Protein AF-A0A0F0CI02-F1 (afdb_monomer_lite)

Secondary structure (DSSP, 8-state):
--B-HHHHHHHHTSEETTEEEHHHHHHHHHHHHHHSSSSHHHHHHHHHTTB-HHHHHHHHHHHHHHHHHTT---TT-GGGG-

Foldseek 3Di:
DAAEVVVLVVQCVADDPPDRGNNRVVLVQLLCLVPDPPCSLVVLVVVCVSHDPNVLVVSLVVNCVVCVVVVHDPPPHPSVVD

Radius of gyration: 12.41 Å; chains: 1; bounding box: 29×31×33 Å

pLDDT: mean 92.42, std 6.97, range [66.75, 98.06]

Sequence (82 aa):
MIMTVSDLDKMKVQDMPPFENAYERFMMLLEDFYICKSDGEERIKHELEKWDDEAKIQIINQLKERCMESGIEFSKSDLLKL

Structure (mmCIF, N/CA/C/O backbone):
data_AF-A0A0F0CI02-F1
#
_entry.id   AF-A0A0F0CI02-F1
#
loop_
_atom_site.group_PDB
_atom_site.id
_atom_site.type_symbol
_atom_site.label_atom_id
_atom_site.label_alt_id
_atom_site.label_comp_id
_atom_site.label_asym_id
_atom_site.label_entity_id
_atom_site.label_seq_id
_atom_site.pdbx_PDB_ins_code
_atom_site.Cartn_x
_atom_site.Cartn_y
_atom_site.Cartn_z
_atom_site.occupancy
_atom_site.B_iso_or_equiv
_atom_site.auth_seq_id
_atom_site.auth_comp_id
_atom_site.auth_asym_id
_atom_site.auth_atom_id
_atom_site.pdbx_PDB_model_num
ATOM 1 N N . MET A 1 1 ? 5.870 -16.970 -5.226 1.00 75.94 1 MET A N 1
ATOM 2 C CA . MET A 1 1 ? 7.054 -16.092 -5.332 1.00 75.94 1 MET A CA 1
ATOM 3 C C . MET A 1 1 ? 6.680 -14.809 -4.621 1.00 75.94 1 MET A C 1
ATOM 5 O O . MET A 1 1 ? 5.581 -14.337 -4.874 1.00 75.94 1 MET A O 1
ATOM 9 N N . ILE A 1 2 ? 7.506 -14.343 -3.687 1.00 93.62 2 ILE A N 1
ATOM 10 C CA . ILE A 1 2 ? 7.277 -13.081 -2.970 1.00 93.62 2 ILE A CA 1
ATOM 11 C C . ILE A 1 2 ? 7.837 -11.948 -3.839 1.00 93.62 2 ILE A C 1
ATOM 13 O O . ILE A 1 2 ? 8.928 -12.102 -4.387 1.00 93.62 2 ILE A O 1
ATOM 17 N N . MET A 1 3 ? 7.070 -10.872 -4.008 1.00 96.62 3 MET A N 1
ATOM 18 C CA . MET A 1 3 ? 7.465 -9.663 -4.733 1.00 96.62 3 MET A CA 1
ATOM 19 C C . MET A 1 3 ? 8.253 -8.718 -3.826 1.00 96.62 3 MET A C 1
ATOM 21 O O . MET A 1 3 ? 8.039 -8.689 -2.619 1.00 96.62 3 MET A O 1
ATOM 25 N N . THR A 1 4 ? 9.141 -7.934 -4.419 1.00 97.75 4 THR A N 1
ATOM 26 C CA . THR A 1 4 ? 10.089 -7.069 -3.702 1.00 97.75 4 THR A CA 1
ATOM 27 C C . THR A 1 4 ? 9.945 -5.612 -4.131 1.00 97.75 4 THR A C 1
ATOM 29 O O . THR A 1 4 ? 9.237 -5.299 -5.090 1.00 97.75 4 THR A O 1
ATOM 32 N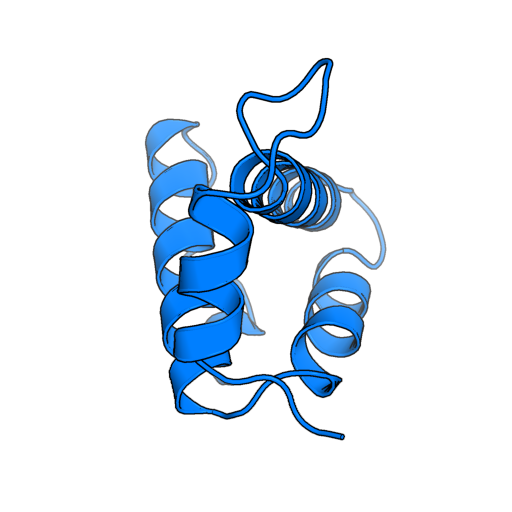 N . VAL A 1 5 ? 10.694 -4.709 -3.498 1.00 96.62 5 VAL A N 1
ATOM 33 C CA . VAL A 1 5 ? 10.798 -3.304 -3.936 1.00 96.62 5 VAL A CA 1
ATOM 34 C C . VAL A 1 5 ? 11.216 -3.191 -5.408 1.00 96.62 5 VAL A C 1
ATOM 36 O O . VAL A 1 5 ? 10.687 -2.359 -6.140 1.00 96.62 5 VAL A O 1
ATOM 39 N N . SER A 1 6 ? 12.092 -4.079 -5.893 1.00 97.06 6 SER A N 1
ATOM 40 C CA . SER A 1 6 ? 12.481 -4.080 -7.309 1.00 97.06 6 SER A CA 1
ATOM 41 C C . SER A 1 6 ? 11.289 -4.330 -8.237 1.00 97.06 6 SER A C 1
ATOM 43 O O . SER A 1 6 ? 11.259 -3.808 -9.350 1.00 97.06 6 SER A O 1
ATOM 45 N N . ASP A 1 7 ? 10.300 -5.109 -7.800 1.00 97.69 7 ASP A N 1
ATOM 46 C CA . ASP A 1 7 ? 9.092 -5.354 -8.582 1.00 97.69 7 ASP A CA 1
ATOM 47 C C . ASP A 1 7 ? 8.151 -4.140 -8.559 1.00 97.69 7 ASP A C 1
ATOM 49 O O . ASP A 1 7 ? 7.581 -3.819 -9.601 1.00 97.69 7 ASP A O 1
ATOM 53 N N . LEU A 1 8 ? 8.085 -3.385 -7.450 1.00 96.25 8 LEU A N 1
ATOM 54 C CA . LEU A 1 8 ? 7.420 -2.070 -7.427 1.00 96.25 8 LEU A CA 1
ATOM 55 C C . LEU A 1 8 ? 8.056 -1.101 -8.427 1.00 96.25 8 LEU A C 1
ATOM 57 O O . LEU A 1 8 ? 7.346 -0.420 -9.165 1.00 96.25 8 LEU A O 1
ATOM 61 N N . ASP A 1 9 ? 9.386 -1.050 -8.492 1.00 96.19 9 ASP A N 1
ATOM 62 C CA . ASP A 1 9 ? 10.081 -0.162 -9.427 1.00 96.19 9 ASP A CA 1
ATOM 63 C C . ASP A 1 9 ? 9.861 -0.566 -10.888 1.00 96.19 9 ASP A C 1
ATOM 65 O O . ASP A 1 9 ? 9.676 0.296 -11.748 1.00 96.19 9 ASP A O 1
ATOM 69 N N . LYS A 1 10 ? 9.790 -1.871 -11.181 1.00 97.69 10 LYS A N 1
ATOM 70 C CA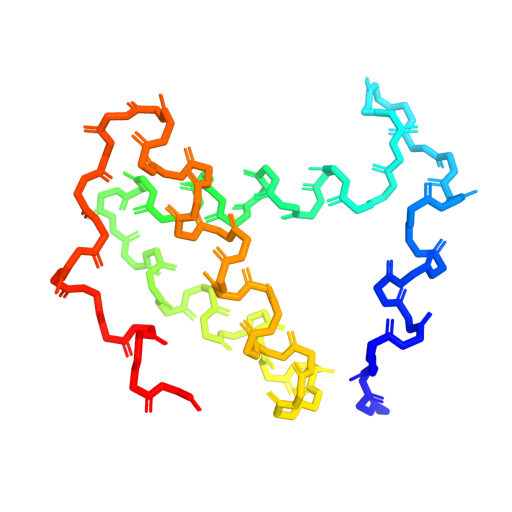 . LYS A 1 10 ? 9.409 -2.352 -12.520 1.00 97.69 10 LYS A CA 1
ATOM 71 C C . LYS A 1 10 ? 7.992 -1.921 -12.897 1.00 97.69 10 LYS A C 1
ATOM 73 O O . LYS A 1 10 ? 7.758 -1.582 -14.054 1.00 97.69 10 LYS A O 1
ATOM 78 N N . MET A 1 11 ? 7.057 -1.894 -11.945 1.00 97.62 11 MET A N 1
ATOM 79 C CA . MET A 1 11 ? 5.683 -1.456 -12.210 1.00 97.62 11 MET A CA 1
ATOM 80 C C . MET A 1 11 ? 5.601 0.017 -12.631 1.00 97.62 11 MET A C 1
ATOM 82 O O . MET A 1 11 ? 4.713 0.365 -13.406 1.00 97.62 11 MET A O 1
ATOM 86 N N . LYS A 1 12 ? 6.532 0.872 -12.182 1.00 96.75 12 LYS A N 1
ATOM 87 C CA . LYS A 1 12 ? 6.576 2.300 -12.554 1.00 96.75 12 LYS A CA 1
ATOM 88 C C . LYS A 1 12 ? 6.921 2.533 -14.027 1.00 96.75 12 LYS A C 1
ATOM 90 O O . LYS A 1 12 ? 6.553 3.563 -14.578 1.00 96.75 12 LYS A O 1
ATOM 95 N N . VAL A 1 13 ? 7.611 1.589 -14.668 1.00 96.94 13 VAL A N 1
ATOM 96 C CA . VAL A 1 13 ? 7.984 1.666 -16.096 1.00 96.94 13 VAL A CA 1
ATOM 97 C C . VAL A 1 13 ? 7.129 0.763 -16.986 1.00 96.94 13 VAL A C 1
ATOM 99 O O . VAL A 1 13 ? 7.374 0.656 -18.185 1.00 96.94 13 VAL A O 1
ATOM 102 N N . GLN A 1 14 ? 6.150 0.072 -16.403 1.00 97.38 14 GLN A N 1
ATOM 103 C CA . GLN A 1 14 ? 5.240 -0.798 -17.129 1.00 97.38 14 GLN A CA 1
ATOM 104 C C . GLN A 1 14 ? 3.996 -0.013 -17.550 1.00 97.38 14 GLN A C 1
ATOM 106 O O . GLN A 1 14 ? 3.123 0.245 -16.720 1.00 97.38 14 GLN A O 1
ATOM 111 N N . ASP A 1 15 ? 3.894 0.301 -18.841 1.00 96.81 15 ASP A N 1
ATOM 112 C CA . ASP A 1 15 ? 2.738 0.991 -19.422 1.00 96.81 15 ASP A CA 1
ATOM 113 C C . ASP A 1 15 ? 1.419 0.267 -19.110 1.00 96.81 15 ASP A C 1
ATOM 115 O O . ASP A 1 15 ? 1.295 -0.952 -19.290 1.00 96.81 15 ASP A O 1
ATOM 119 N N . MET A 1 16 ? 0.409 1.023 -18.663 1.00 96.31 16 MET A N 1
ATOM 120 C CA . MET A 1 16 ? -0.903 0.462 -18.327 1.00 96.31 16 MET A CA 1
ATOM 121 C C . MET A 1 16 ? -2.076 1.436 -18.545 1.00 96.31 16 MET A C 1
ATOM 123 O O . MET A 1 16 ? -2.716 1.856 -17.580 1.00 96.31 16 MET A O 1
ATOM 127 N N . PRO A 1 17 ? -2.451 1.744 -19.801 1.00 94.06 17 PRO A N 1
ATOM 128 C CA . PRO A 1 17 ? -3.598 2.607 -20.081 1.00 94.06 17 PRO A CA 1
ATOM 129 C C . PRO A 1 17 ? -4.907 2.072 -19.459 1.00 94.06 17 PRO A C 1
ATOM 131 O O . PRO A 1 17 ? -5.142 0.861 -19.488 1.00 94.06 17 PRO A O 1
ATOM 134 N N . PRO A 1 18 ? -5.793 2.937 -18.923 1.00 93.62 18 PRO A N 1
ATOM 135 C CA . PRO A 1 18 ? -5.749 4.404 -18.958 1.00 93.62 18 PRO A CA 1
ATOM 136 C C . PRO A 1 18 ? -4.874 5.050 -17.868 1.00 93.62 18 PRO A C 1
ATOM 138 O O . PRO A 1 18 ? -4.832 6.273 -17.783 1.00 93.62 18 PRO A O 1
ATOM 141 N N . PHE A 1 19 ? -4.210 4.255 -17.029 1.00 95.44 19 PHE A N 1
ATOM 142 C CA . PHE A 1 19 ? -3.282 4.742 -16.014 1.00 95.44 19 PHE A CA 1
ATOM 143 C C . PHE A 1 19 ? -1.915 5.026 -16.642 1.00 95.44 19 PHE A C 1
ATOM 145 O O . PHE A 1 19 ? -1.581 4.494 -17.703 1.00 95.44 19 PHE A O 1
ATOM 152 N N . GLU A 1 20 ? -1.116 5.863 -15.983 1.00 95.19 20 GLU A N 1
ATOM 153 C CA . GLU A 1 20 ? 0.242 6.168 -16.442 1.00 95.19 20 GLU A CA 1
ATOM 154 C C . GLU A 1 20 ? 1.099 4.897 -16.510 1.00 95.19 20 GLU A C 1
ATOM 156 O O . GLU A 1 20 ? 1.760 4.638 -17.512 1.00 95.19 20 GLU A O 1
ATOM 161 N N . ASN A 1 21 ? 1.029 4.062 -15.473 1.00 98.00 21 ASN A N 1
ATOM 162 C CA . ASN A 1 21 ? 1.757 2.803 -15.385 1.00 98.00 21 ASN A CA 1
ATOM 163 C C . ASN A 1 21 ? 1.058 1.822 -14.422 1.00 98.00 21 ASN A C 1
ATOM 165 O O . ASN A 1 21 ? 0.051 2.139 -13.777 1.00 98.00 21 ASN A O 1
ATOM 169 N N . ALA A 1 22 ? 1.585 0.600 -14.332 1.00 98.00 22 ALA A N 1
ATOM 170 C CA . ALA A 1 22 ? 1.036 -0.448 -13.476 1.00 98.00 22 ALA A CA 1
ATOM 171 C C . ALA A 1 22 ? 1.096 -0.099 -11.980 1.00 98.00 22 ALA A C 1
ATOM 173 O O . ALA A 1 22 ? 0.235 -0.547 -11.218 1.00 98.00 22 ALA A O 1
ATOM 174 N N . TYR A 1 23 ? 2.082 0.704 -11.567 1.00 98.06 23 TYR A N 1
ATOM 175 C CA . TYR A 1 23 ? 2.209 1.185 -10.193 1.00 98.06 23 TYR A CA 1
ATOM 176 C C . TYR A 1 23 ? 1.049 2.115 -9.824 1.00 98.06 23 TYR A C 1
ATOM 178 O O . TYR A 1 23 ? 0.396 1.890 -8.808 1.00 98.06 23 TYR A O 1
ATOM 186 N N . GLU A 1 24 ? 0.707 3.073 -10.687 1.00 97.94 24 GLU A N 1
ATOM 187 C CA . GLU A 1 24 ? -0.420 3.981 -10.454 1.00 97.94 24 GLU A CA 1
ATOM 188 C C . GLU A 1 24 ? -1.751 3.244 -10.363 1.00 97.94 24 GLU A C 1
ATOM 190 O O . GLU A 1 24 ? -2.533 3.487 -9.444 1.00 97.94 24 GLU A O 1
ATOM 195 N N . ARG A 1 25 ? -1.990 2.272 -11.253 1.00 97.62 25 ARG A N 1
ATOM 196 C CA . ARG A 1 25 ? -3.182 1.420 -11.147 1.00 97.62 25 ARG A CA 1
ATOM 197 C C . ARG A 1 25 ? -3.231 0.695 -9.800 1.00 97.62 25 ARG A C 1
ATOM 199 O O . ARG A 1 25 ? -4.301 0.575 -9.208 1.00 97.62 25 ARG A O 1
ATOM 206 N N . PHE A 1 26 ? -2.104 0.142 -9.357 1.00 97.81 26 PHE A N 1
ATOM 207 C CA . PHE A 1 26 ? -2.039 -0.609 -8.107 1.00 97.81 26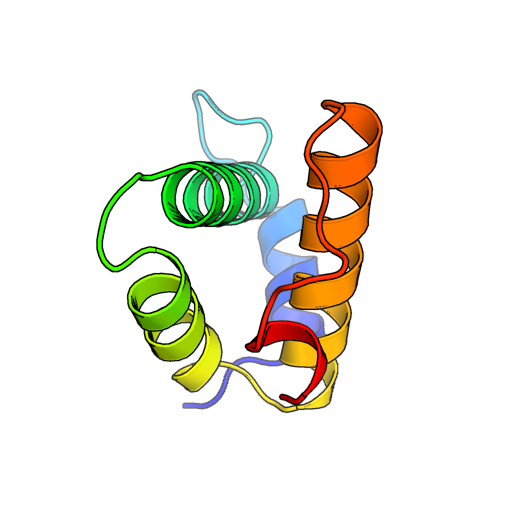 PHE A CA 1
ATOM 208 C C . PHE A 1 26 ? -2.300 0.287 -6.898 1.00 97.81 26 PHE A C 1
ATOM 210 O O . PHE A 1 26 ? -3.133 -0.060 -6.067 1.00 97.81 26 PHE A O 1
ATOM 217 N N . MET A 1 27 ? -1.672 1.458 -6.832 1.00 97.75 27 MET A N 1
ATOM 218 C CA . MET A 1 27 ? -1.894 2.392 -5.732 1.00 97.75 27 MET A CA 1
ATOM 219 C C . MET A 1 27 ? -3.337 2.912 -5.696 1.00 97.75 27 MET A C 1
ATOM 221 O O . MET A 1 27 ? -3.951 2.870 -4.633 1.00 97.75 27 MET A O 1
ATOM 225 N N . MET A 1 28 ? -3.929 3.264 -6.845 1.00 95.81 28 MET A N 1
ATOM 226 C CA . MET A 1 28 ? -5.344 3.662 -6.906 1.00 95.81 28 MET A CA 1
ATOM 227 C C . MET A 1 28 ? -6.296 2.548 -6.449 1.00 95.81 28 MET A C 1
ATOM 229 O O . MET A 1 28 ? -7.314 2.826 -5.821 1.00 95.81 28 MET A O 1
ATOM 233 N N . LEU A 1 29 ? -5.976 1.279 -6.731 1.00 95.94 29 LEU A N 1
ATOM 234 C CA . LEU A 1 29 ? -6.751 0.142 -6.224 1.00 95.94 29 LEU A CA 1
ATOM 235 C C . LEU A 1 29 ? -6.697 0.062 -4.691 1.00 95.94 29 LEU A C 1
ATOM 237 O O . LEU A 1 29 ? -7.720 -0.180 -4.055 1.00 95.94 29 LEU A O 1
ATOM 241 N N . LEU A 1 30 ? -5.517 0.258 -4.097 1.00 96.44 30 LEU A N 1
ATOM 242 C CA . LEU A 1 30 ? -5.366 0.248 -2.641 1.00 96.44 30 LEU A CA 1
ATOM 243 C C . LEU A 1 30 ? -6.069 1.441 -1.984 1.00 96.44 30 LEU A C 1
ATOM 245 O O . LEU A 1 30 ? -6.664 1.276 -0.923 1.00 96.44 30 LEU A O 1
ATOM 249 N N . GLU A 1 31 ? -6.046 2.616 -2.615 1.00 94.69 31 GLU A N 1
ATOM 250 C CA . GLU A 1 31 ? -6.812 3.788 -2.177 1.00 94.69 31 GLU A CA 1
ATOM 251 C C . GLU A 1 31 ? -8.321 3.506 -2.190 1.00 94.69 31 GLU A C 1
ATOM 253 O O . GLU A 1 31 ? -9.000 3.762 -1.195 1.00 94.69 31 GLU A O 1
ATOM 258 N N . ASP A 1 32 ? -8.843 2.915 -3.271 1.00 93.81 32 ASP A N 1
ATOM 259 C CA . ASP A 1 32 ? -10.255 2.525 -3.375 1.00 93.81 32 ASP A CA 1
ATOM 260 C C . ASP A 1 32 ? -10.642 1.513 -2.288 1.00 93.81 32 ASP A C 1
ATOM 262 O O . ASP 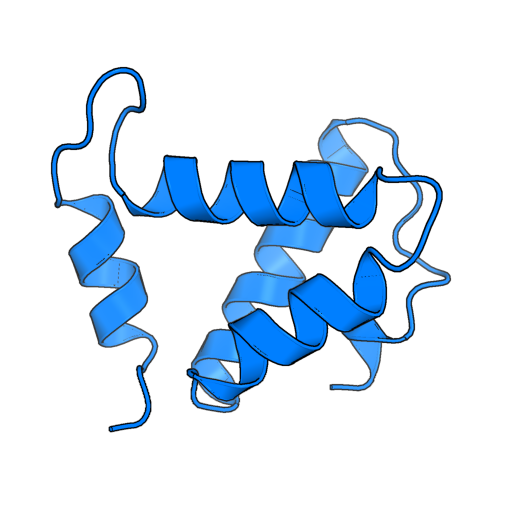A 1 32 ? -11.654 1.684 -1.603 1.00 93.81 32 ASP A O 1
ATOM 266 N N . PHE A 1 33 ? -9.797 0.503 -2.050 1.00 94.62 33 PHE A N 1
ATOM 267 C CA . PHE A 1 33 ? -9.994 -0.426 -0.939 1.00 94.62 33 PHE A CA 1
ATOM 268 C C . PHE A 1 33 ? -10.010 0.299 0.402 1.00 94.62 33 PHE A C 1
ATOM 270 O O . PHE A 1 33 ? -10.914 0.053 1.195 1.00 94.62 33 PHE A O 1
ATOM 277 N N . TYR A 1 34 ? -9.070 1.210 0.647 1.00 92.38 34 TYR A N 1
ATOM 278 C CA . TYR A 1 34 ? -8.973 1.928 1.915 1.00 92.38 34 TYR A CA 1
ATOM 279 C C . TYR A 1 34 ? -10.206 2.799 2.200 1.00 92.38 34 TYR A C 1
ATOM 281 O O . TYR A 1 34 ? -10.677 2.869 3.333 1.00 92.38 34 TYR A O 1
ATOM 289 N N . ILE A 1 35 ? -10.756 3.443 1.167 1.00 89.56 35 ILE A N 1
ATOM 290 C CA . ILE A 1 35 ? -11.934 4.318 1.267 1.00 89.56 35 ILE A CA 1
ATOM 291 C C . ILE A 1 35 ? -13.237 3.509 1.379 1.00 89.56 35 ILE A C 1
ATOM 293 O O . ILE A 1 35 ? -14.258 4.013 1.868 1.00 89.56 35 ILE A O 1
ATOM 297 N N . CYS A 1 36 ? -13.235 2.256 0.925 1.00 86.00 36 CYS A N 1
ATOM 298 C CA . CYS A 1 36 ? -14.420 1.414 0.920 1.00 86.00 36 CYS A CA 1
ATOM 299 C C . CYS A 1 36 ? -14.956 1.158 2.342 1.00 86.00 36 CYS A C 1
ATOM 301 O O . CYS A 1 36 ? -14.224 0.874 3.286 1.00 86.00 36 CYS A O 1
ATOM 303 N N . LYS A 1 37 ? -16.285 1.235 2.500 1.00 70.38 37 LYS A N 1
ATOM 304 C CA . LYS A 1 37 ? -16.967 1.172 3.809 1.00 70.38 37 LYS A CA 1
ATOM 305 C C . LYS A 1 37 ? -16.988 -0.217 4.450 1.00 70.38 37 LYS A C 1
ATOM 307 O O . LYS A 1 37 ? -17.346 -0.327 5.621 1.00 70.38 37 LYS A O 1
ATOM 312 N N . SER A 1 38 ? -16.666 -1.267 3.703 1.00 83.25 38 SER A N 1
ATOM 313 C CA . SER A 1 38 ? -16.554 -2.627 4.220 1.00 83.25 38 SER A CA 1
ATOM 314 C C . SER A 1 38 ? -15.217 -3.216 3.800 1.00 83.25 38 SER A C 1
ATOM 316 O O . SER A 1 38 ? -14.747 -2.928 2.703 1.00 83.25 38 SER A O 1
ATOM 318 N N . ASP A 1 39 ? -14.624 -4.032 4.677 1.00 85.00 39 ASP A N 1
ATOM 319 C CA . ASP A 1 39 ? -13.533 -4.982 4.393 1.00 85.00 39 ASP A CA 1
ATOM 320 C C . ASP A 1 39 ? -12.268 -4.452 3.678 1.00 85.00 39 ASP A C 1
ATOM 322 O O . ASP A 1 39 ? -11.387 -5.235 3.329 1.00 85.00 39 ASP A O 1
ATOM 326 N N . GLY A 1 40 ? -12.129 -3.135 3.523 1.00 90.06 40 GLY A N 1
ATOM 327 C CA . GLY A 1 40 ? -11.038 -2.480 2.805 1.00 90.06 40 GLY A CA 1
ATOM 328 C C . GLY A 1 40 ? -9.648 -2.846 3.309 1.00 90.06 40 GLY A C 1
ATOM 329 O O . GLY A 1 40 ? -8.784 -3.257 2.536 1.00 90.06 40 GLY A O 1
ATOM 330 N N . GLU A 1 41 ? -9.448 -2.771 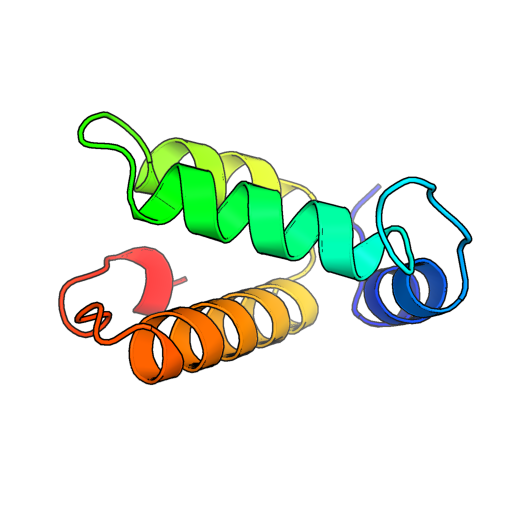4.625 1.00 90.50 41 GLU A N 1
ATOM 331 C CA . GLU A 1 41 ? -8.166 -3.114 5.245 1.00 90.50 41 GLU A CA 1
ATOM 332 C C . GLU A 1 41 ? -7.786 -4.583 5.038 1.00 90.50 41 GLU A C 1
ATOM 334 O O . GLU A 1 41 ? -6.619 -4.882 4.798 1.00 90.50 41 GLU A O 1
ATOM 339 N N . GLU A 1 42 ? -8.755 -5.502 5.074 1.00 92.31 42 GLU A N 1
ATOM 340 C CA . GLU A 1 42 ? -8.502 -6.929 4.840 1.00 92.31 42 GLU A CA 1
ATOM 341 C C . GLU A 1 42 ? -8.124 -7.205 3.382 1.00 92.31 42 GLU A C 1
ATOM 343 O O . GLU A 1 42 ? -7.229 -8.005 3.112 1.00 92.31 42 GLU A O 1
ATOM 348 N N . ARG A 1 43 ? -8.726 -6.486 2.426 1.00 94.19 43 ARG A N 1
ATOM 349 C CA . ARG A 1 43 ? -8.325 -6.572 1.014 1.00 94.19 43 ARG A CA 1
ATOM 350 C C . ARG A 1 43 ? -6.907 -6.065 0.794 1.00 94.19 43 ARG A C 1
ATOM 352 O O . ARG A 1 43 ? -6.147 -6.694 0.063 1.00 94.19 43 ARG A O 1
ATOM 359 N N . ILE A 1 44 ? -6.534 -4.965 1.448 1.00 95.31 44 ILE A N 1
ATOM 360 C CA . ILE A 1 44 ? -5.165 -4.440 1.382 1.00 95.31 44 ILE A CA 1
ATOM 361 C C . ILE A 1 44 ? -4.194 -5.448 1.996 1.00 95.31 44 ILE A C 1
ATOM 363 O O . ILE A 1 44 ? -3.205 -5.785 1.354 1.00 95.31 44 ILE A O 1
ATOM 367 N N . LYS A 1 45 ? -4.491 -5.997 3.181 1.00 94.44 45 LYS A N 1
ATOM 368 C CA . LYS A 1 45 ? -3.673 -7.052 3.806 1.00 94.44 45 LYS A CA 1
ATOM 369 C C . LYS A 1 45 ? -3.454 -8.228 2.858 1.00 94.44 45 LYS A C 1
ATOM 371 O O . LYS A 1 45 ? -2.313 -8.634 2.667 1.00 94.44 45 LYS A O 1
ATOM 376 N N . HIS A 1 46 ? -4.513 -8.715 2.213 1.00 94.81 46 HIS A N 1
ATOM 377 C CA . HIS A 1 46 ? -4.418 -9.820 1.262 1.00 94.81 46 HIS A CA 1
ATOM 378 C C . HIS A 1 46 ? -3.576 -9.482 0.019 1.00 94.81 46 HIS A C 1
ATOM 380 O O . HIS A 1 46 ? -2.807 -10.312 -0.463 1.00 94.81 46 HIS A O 1
ATOM 386 N N . GLU A 1 47 ? -3.661 -8.253 -0.496 1.00 95.50 47 GLU A N 1
ATOM 387 C CA . GLU A 1 47 ? -2.759 -7.809 -1.564 1.00 95.50 47 GLU A CA 1
ATOM 388 C C . GLU A 1 47 ? -1.300 -7.739 -1.089 1.00 95.50 47 GLU A C 1
ATOM 390 O O . GLU A 1 47 ? -0.394 -8.147 -1.820 1.00 95.50 47 GLU A O 1
ATOM 395 N N . LEU A 1 48 ? -1.075 -7.297 0.151 1.00 96.19 48 LEU A N 1
ATOM 396 C CA . LEU A 1 48 ? 0.243 -7.186 0.774 1.00 96.19 48 LEU A CA 1
ATOM 397 C C . LEU A 1 48 ? 0.894 -8.540 1.105 1.00 96.19 48 LEU A C 1
ATOM 399 O O . LEU A 1 48 ? 2.119 -8.608 1.163 1.00 96.19 48 LEU A O 1
ATOM 403 N N . GLU A 1 49 ? 0.139 -9.637 1.236 1.00 95.69 49 GLU A N 1
ATOM 404 C CA . GLU A 1 49 ? 0.687 -10.999 1.427 1.00 95.69 49 GLU A CA 1
ATOM 405 C C . GLU A 1 49 ? 1.622 -11.439 0.289 1.00 95.69 49 GLU A C 1
ATOM 407 O O . GLU A 1 49 ? 2.460 -12.327 0.463 1.00 95.69 49 GLU A O 1
ATOM 412 N N . LYS A 1 50 ? 1.493 -10.815 -0.885 1.00 96.12 50 LYS A N 1
ATOM 413 C CA . LYS A 1 50 ? 2.306 -11.115 -2.067 1.00 96.12 50 LYS A CA 1
ATOM 414 C C . LYS A 1 50 ? 3.680 -10.440 -2.028 1.00 96.12 50 LYS A C 1
ATOM 416 O O . LYS A 1 50 ? 4.511 -10.758 -2.877 1.00 96.12 50 LYS A O 1
ATOM 421 N N . TRP A 1 51 ? 3.915 -9.533 -1.083 1.00 97.25 51 TRP A N 1
ATOM 422 C CA . TRP A 1 51 ? 5.094 -8.673 -1.004 1.00 97.25 51 TRP A CA 1
ATOM 423 C C . TRP A 1 51 ? 5.985 -9.030 0.188 1.00 97.25 51 TRP A C 1
ATOM 425 O O . TRP A 1 51 ? 5.523 -9.599 1.180 1.00 97.25 51 TRP A O 1
ATOM 435 N N . ASP A 1 52 ? 7.271 -8.711 0.091 1.00 97.19 52 ASP A N 1
ATOM 436 C CA . ASP A 1 52 ? 8.184 -8.744 1.229 1.00 97.19 52 ASP A CA 1
ATOM 437 C C . ASP A 1 52 ? 7.948 -7.552 2.163 1.00 97.19 52 ASP A C 1
ATOM 439 O O . ASP A 1 52 ? 7.234 -6.601 1.840 1.00 97.19 52 ASP A O 1
ATOM 443 N N . ASP A 1 53 ? 8.514 -7.621 3.364 1.00 95.19 53 ASP A N 1
ATOM 444 C CA . ASP A 1 53 ? 8.227 -6.634 4.405 1.00 95.19 53 ASP A CA 1
ATOM 445 C C . ASP A 1 53 ? 8.745 -5.235 4.036 1.00 95.19 53 ASP A C 1
ATOM 447 O O . ASP A 1 53 ? 8.092 -4.237 4.335 1.00 95.19 53 ASP A O 1
ATOM 451 N N . GLU A 1 54 ? 9.861 -5.147 3.307 1.00 96.00 54 GLU A N 1
ATOM 452 C CA . GLU A 1 54 ? 10.378 -3.867 2.815 1.00 96.00 54 GLU A CA 1
ATOM 453 C C . GLU A 1 54 ? 9.411 -3.220 1.810 1.00 96.00 54 GLU A C 1
ATOM 455 O O . GLU A 1 54 ? 9.073 -2.040 1.943 1.00 96.00 54 GLU A O 1
ATOM 460 N N . ALA A 1 55 ? 8.906 -3.988 0.839 1.00 97.00 55 ALA A N 1
ATOM 461 C CA . ALA A 1 55 ? 7.931 -3.496 -0.125 1.00 97.00 55 ALA A CA 1
ATOM 462 C C . ALA A 1 55 ? 6.601 -3.137 0.540 1.00 97.00 55 ALA A C 1
ATOM 464 O O . ALA A 1 55 ? 6.039 -2.090 0.217 1.00 97.00 55 ALA A O 1
ATOM 465 N N . LYS A 1 56 ? 6.112 -3.936 1.501 1.00 96.75 56 LYS A N 1
ATOM 466 C CA . LYS A 1 56 ? 4.897 -3.604 2.269 1.00 96.75 56 LYS A CA 1
ATOM 467 C C . LYS A 1 56 ? 5.014 -2.237 2.930 1.00 96.75 56 LYS A C 1
ATOM 469 O O . LYS A 1 56 ? 4.109 -1.419 2.777 1.00 96.75 56 LYS A O 1
ATOM 474 N N . ILE A 1 57 ? 6.133 -1.970 3.606 1.00 95.44 57 ILE A N 1
ATOM 475 C CA . ILE A 1 57 ? 6.382 -0.683 4.265 1.00 95.44 57 ILE A CA 1
ATOM 476 C C . ILE A 1 57 ? 6.335 0.461 3.246 1.00 95.44 57 ILE A C 1
ATOM 478 O O . ILE A 1 57 ? 5.689 1.479 3.499 1.00 95.44 57 ILE A O 1
ATOM 482 N N . GLN A 1 58 ? 6.970 0.303 2.080 1.00 96.88 58 GLN A N 1
ATOM 483 C CA . GLN A 1 58 ? 6.930 1.333 1.036 1.00 96.88 58 GLN A CA 1
ATOM 484 C C . GLN A 1 58 ? 5.515 1.564 0.493 1.00 96.88 58 GLN A C 1
ATOM 486 O O . GLN A 1 58 ? 5.096 2.713 0.354 1.00 96.88 58 GLN A O 1
ATOM 491 N N . ILE A 1 59 ? 4.761 0.494 0.235 1.00 97.56 59 ILE A N 1
ATOM 492 C CA . ILE A 1 59 ? 3.380 0.578 -0.257 1.00 97.56 59 ILE A CA 1
ATOM 493 C C . ILE A 1 59 ? 2.487 1.286 0.768 1.00 97.56 59 ILE A C 1
ATOM 495 O O . ILE A 1 59 ? 1.748 2.200 0.407 1.00 97.56 59 ILE A O 1
ATOM 499 N N . ILE A 1 60 ? 2.573 0.905 2.048 1.00 96.12 60 ILE A N 1
ATOM 500 C CA . ILE A 1 60 ? 1.769 1.497 3.127 1.00 96.12 60 ILE A CA 1
ATOM 501 C C . ILE A 1 60 ? 2.114 2.977 3.314 1.00 96.12 60 ILE A C 1
ATOM 503 O O . ILE A 1 60 ? 1.209 3.797 3.466 1.00 96.12 60 ILE A O 1
ATOM 507 N N . ASN A 1 61 ? 3.400 3.339 3.273 1.00 95.44 61 ASN A N 1
ATOM 508 C CA . ASN A 1 61 ? 3.821 4.735 3.376 1.00 95.44 61 ASN A CA 1
ATOM 509 C C . ASN A 1 61 ? 3.287 5.571 2.210 1.00 95.44 61 ASN A C 1
ATOM 511 O O . ASN A 1 61 ? 2.731 6.641 2.447 1.00 95.44 61 ASN A O 1
ATOM 515 N N . GLN A 1 62 ? 3.366 5.062 0.977 1.00 96.62 62 GLN A N 1
ATOM 516 C CA . GLN A 1 62 ? 2.807 5.775 -0.168 1.00 96.62 62 GLN A CA 1
ATOM 517 C C . GLN A 1 62 ? 1.284 5.899 -0.069 1.00 96.62 62 GLN A C 1
ATOM 519 O O . GLN A 1 62 ? 0.737 6.968 -0.335 1.00 96.62 62 GLN A O 1
ATOM 524 N N . LEU A 1 63 ? 0.589 4.827 0.319 1.00 95.88 63 LEU A N 1
ATOM 525 C CA . LEU A 1 63 ? -0.863 4.839 0.488 1.00 95.88 63 LEU A CA 1
ATOM 526 C C . LEU A 1 63 ? -1.277 5.886 1.530 1.00 95.88 63 LEU A C 1
ATOM 528 O O . LEU A 1 63 ? -2.181 6.682 1.290 1.00 95.88 63 LEU A O 1
ATOM 532 N N . LYS A 1 64 ? -0.561 5.938 2.657 1.00 94.38 64 LYS A N 1
ATOM 533 C CA . LYS A 1 64 ? -0.748 6.948 3.700 1.00 94.38 64 LYS A CA 1
ATOM 534 C C . LYS A 1 64 ? -0.580 8.366 3.159 1.00 94.38 64 LYS A C 1
ATOM 536 O O . LYS A 1 64 ? -1.424 9.210 3.450 1.00 94.38 64 LYS A O 1
ATOM 541 N N . GLU A 1 65 ? 0.486 8.633 2.405 1.00 94.75 65 GLU A N 1
ATOM 542 C CA . GLU A 1 65 ? 0.732 9.948 1.800 1.00 94.75 65 GLU A CA 1
ATOM 543 C C . GLU A 1 65 ? -0.426 10.363 0.886 1.00 94.75 65 GLU A C 1
ATOM 545 O O . GLU A 1 65 ? -1.000 11.435 1.077 1.00 94.75 65 GLU A O 1
ATOM 550 N N . ARG A 1 66 ? -0.863 9.477 -0.015 1.00 94.75 66 ARG A N 1
ATOM 551 C CA . ARG A 1 66 ? -1.971 9.751 -0.945 1.00 94.75 66 ARG A CA 1
ATOM 552 C C . ARG A 1 66 ? -3.304 9.985 -0.236 1.00 94.75 66 ARG A C 1
ATOM 554 O O . ARG A 1 66 ? -4.059 10.893 -0.592 1.00 94.75 66 ARG A O 1
ATOM 561 N N . CYS A 1 67 ? -3.589 9.211 0.811 1.00 92.19 67 CYS A N 1
ATOM 562 C CA . CYS A 1 67 ? -4.761 9.438 1.651 1.00 92.19 67 CYS A CA 1
ATOM 563 C C . CYS A 1 67 ? -4.699 10.806 2.344 1.00 92.19 67 CYS A C 1
ATOM 565 O O . CYS A 1 67 ? -5.694 11.529 2.338 1.00 92.19 67 CYS A O 1
ATOM 567 N N . MET A 1 68 ? -3.541 11.194 2.891 1.00 91.81 68 MET A N 1
ATOM 568 C CA . MET A 1 68 ? -3.360 12.500 3.534 1.00 91.81 68 MET A CA 1
ATOM 569 C C . MET A 1 68 ? -3.540 13.661 2.552 1.00 91.81 68 MET A C 1
ATOM 571 O O . MET A 1 68 ? -4.229 14.626 2.882 1.00 91.81 68 MET A O 1
ATOM 575 N N . GLU A 1 69 ? -2.984 13.555 1.344 1.00 93.62 69 GLU A N 1
ATOM 576 C CA . GLU A 1 69 ? -3.170 14.536 0.264 1.00 93.62 69 GLU A CA 1
ATOM 577 C C . GLU A 1 69 ? -4.643 14.670 -0.147 1.00 93.62 69 GLU A C 1
ATOM 579 O O . GLU A 1 69 ? -5.113 15.766 -0.453 1.00 93.62 69 GLU A O 1
ATOM 584 N N . SER A 1 70 ? -5.395 13.572 -0.064 1.00 90.00 70 SER A N 1
ATOM 585 C CA . SER A 1 70 ? -6.837 13.522 -0.329 1.00 90.00 70 SER A CA 1
ATOM 586 C C . SER A 1 70 ? -7.708 13.910 0.878 1.00 90.00 70 SER A C 1
ATOM 588 O O . SER A 1 70 ? -8.936 13.851 0.800 1.00 90.00 70 SER A O 1
ATOM 590 N N . GLY A 1 71 ? -7.106 14.304 2.008 1.00 90.56 71 GLY A N 1
ATOM 591 C CA . GLY A 1 71 ? -7.819 14.698 3.229 1.00 90.56 71 GLY A CA 1
ATOM 592 C C . GLY A 1 71 ? -8.421 13.534 4.029 1.00 90.56 71 GLY A C 1
ATOM 593 O O . GLY A 1 71 ? -9.290 13.752 4.874 1.00 90.56 71 GLY A O 1
ATOM 594 N N . ILE A 1 72 ? -7.979 12.302 3.775 1.00 89.31 72 ILE A N 1
ATOM 595 C CA . ILE A 1 72 ? -8.437 11.083 4.444 1.00 89.31 72 ILE A CA 1
ATOM 596 C C . ILE A 1 72 ? -7.503 10.767 5.623 1.00 89.31 72 ILE A C 1
ATOM 598 O O . ILE A 1 72 ? -6.285 10.659 5.477 1.00 89.31 72 ILE A O 1
ATOM 602 N N . GLU A 1 73 ? -8.075 10.603 6.819 1.00 86.88 73 GLU A N 1
ATOM 603 C CA . GLU A 1 73 ? -7.317 10.304 8.037 1.00 86.88 73 GLU A CA 1
ATOM 604 C C . GLU A 1 73 ? -6.806 8.851 8.039 1.00 86.88 73 GLU A C 1
ATOM 606 O O . GLU A 1 73 ? -7.589 7.918 8.185 1.00 86.88 73 GLU A O 1
ATOM 611 N N . PHE A 1 74 ? -5.483 8.665 7.963 1.00 84.19 74 PHE A N 1
ATOM 612 C CA . PHE A 1 74 ? -4.841 7.339 7.965 1.00 8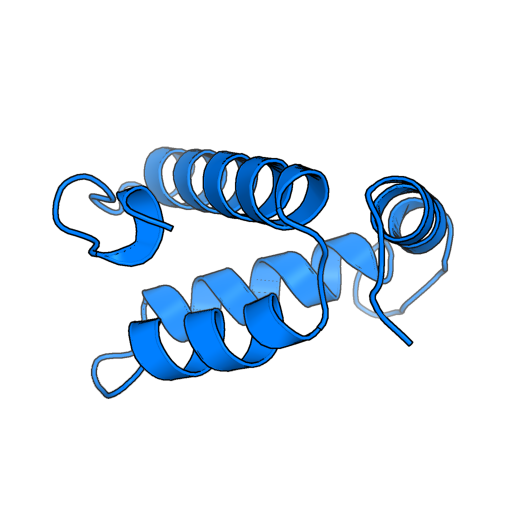4.19 74 PHE A CA 1
ATOM 613 C C . PHE A 1 74 ? -4.463 6.812 9.371 1.00 84.19 74 PHE A C 1
ATOM 615 O O . PHE A 1 74 ? -4.054 5.667 9.546 1.00 84.19 74 PHE A O 1
ATOM 622 N N . SER A 1 75 ? -4.570 7.657 10.403 1.00 74.44 75 SER A N 1
ATOM 623 C CA . SER A 1 75 ? -4.012 7.439 11.755 1.00 74.44 75 SER A CA 1
ATOM 624 C C . SER A 1 75 ? -4.632 6.271 12.536 1.00 74.44 75 SER A C 1
ATOM 626 O O . SER A 1 75 ? -4.046 5.810 13.515 1.00 74.44 75 SER A O 1
ATOM 628 N N . LYS A 1 76 ? -5.814 5.802 12.124 1.00 66.75 76 LYS A N 1
ATOM 629 C CA . LYS A 1 76 ? -6.590 4.766 12.822 1.00 66.75 76 LYS A CA 1
ATOM 630 C C . LYS A 1 76 ? -6.465 3.382 12.187 1.00 66.75 76 LYS A C 1
ATOM 632 O O . LYS A 1 76 ? -7.113 2.459 12.668 1.00 66.75 76 LYS A O 1
ATOM 637 N N . SER A 1 77 ? -5.660 3.242 11.133 1.00 78.81 77 SER A N 1
ATOM 638 C CA . SER A 1 77 ? -5.579 1.995 10.380 1.00 78.81 77 SER A CA 1
ATOM 639 C C . SER A 1 77 ? -4.662 0.965 11.031 1.00 78.81 77 SER A C 1
ATOM 641 O O . SER A 1 77 ? -3.536 1.280 11.428 1.00 78.81 77 SER A O 1
ATOM 643 N N . ASP A 1 78 ? -5.106 -0.293 11.060 1.00 79.75 78 ASP A N 1
ATOM 644 C CA . ASP A 1 78 ? -4.265 -1.419 11.478 1.00 79.75 78 ASP A CA 1
ATOM 645 C C . ASP A 1 78 ? -3.134 -1.716 10.482 1.00 79.75 78 ASP A C 1
ATOM 647 O O . ASP A 1 78 ? -2.178 -2.409 10.832 1.00 79.75 78 ASP A O 1
ATOM 651 N N . LEU A 1 79 ? -3.183 -1.139 9.277 1.00 84.81 79 LEU A N 1
ATOM 652 C CA . LEU A 1 79 ? -2.120 -1.248 8.277 1.00 84.81 79 LEU A CA 1
ATOM 653 C C . LEU A 1 79 ? -0.784 -0.671 8.764 1.00 84.81 79 LEU A C 1
ATOM 655 O O . LEU A 1 79 ? 0.261 -1.147 8.349 1.00 84.81 79 LEU A O 1
ATOM 659 N N . LEU A 1 80 ? -0.792 0.299 9.686 1.00 79.69 80 LEU A N 1
ATOM 660 C CA . LEU A 1 80 ? 0.436 0.876 10.256 1.00 79.69 80 LEU A CA 1
ATOM 661 C C . LEU A 1 80 ? 1.201 -0.079 11.191 1.00 79.69 80 LEU A C 1
ATOM 663 O O . LEU A 1 80 ? 2.269 0.282 11.684 1.00 79.69 80 LEU A O 1
ATOM 667 N N . LYS A 1 81 ? 0.631 -1.249 11.499 1.00 81.38 81 LYS A N 1
ATOM 668 C CA . LYS A 1 81 ? 1.207 -2.258 12.402 1.00 81.38 81 LYS A CA 1
ATOM 669 C C . LYS A 1 81 ? 1.776 -3.474 11.659 1.00 81.38 81 LYS A C 1
ATOM 671 O O . LYS A 1 81 ? 2.256 -4.389 12.327 1.00 81.38 81 LYS A O 1
ATOM 676 N N . LEU A 1 82 ? 1.645 -3.506 10.330 1.00 73.38 82 LEU A N 1
ATOM 677 C CA . LEU A 1 82 ? 2.219 -4.523 9.442 1.00 73.38 82 LEU A CA 1
ATOM 678 C C . LEU A 1 82 ? 3.689 -4.213 9.162 1.00 73.38 82 LEU A C 1
ATOM 680 O O . LEU A 1 82 ? 4.453 -5.195 9.066 1.00 73.38 82 LEU A O 1
#